Protein AF-A0A4Q3WAP2-F1 (afdb_monomer_lite)

Sequence (174 aa):
MYIIFHFDTQYKTGIILGIISALLACLFPIFNRRFLQRINVETVLTWQITGGFLTLSMLMPFYLQKFPVSQFLPGWEDLLWLLALAWFCSVLAFRLSASALKHLSAFTVNLTFNLEPVYGIFLAFLVYNENQYLSRWFYVGFAVIISVLALHVFLLIRQEKKAALEPVIAAQDL

Structure (mmCIF, N/CA/C/O backbone):
data_AF-A0A4Q3WAP2-F1
#
_entry.id   AF-A0A4Q3WAP2-F1
#
loop_
_atom_site.group_PDB
_atom_site.id
_atom_site.type_symbol
_atom_site.label_atom_id
_atom_site.label_alt_id
_atom_site.label_comp_id
_atom_site.label_asym_id
_atom_site.label_entity_id
_atom_site.label_seq_id
_atom_site.pdbx_PDB_ins_code
_atom_site.Cartn_x
_atom_site.Cartn_y
_atom_site.Cartn_z
_atom_site.occupancy
_atom_site.B_iso_or_equiv
_atom_site.auth_seq_id
_atom_site.auth_comp_id
_atom_site.auth_asym_id
_atom_site.auth_atom_id
_atom_site.pdbx_PDB_model_num
ATOM 1 N N . MET A 1 1 ? 9.998 -11.003 17.216 1.00 46.66 1 MET A N 1
ATOM 2 C CA . MET A 1 1 ? 11.037 -10.367 16.370 1.00 46.66 1 MET A CA 1
ATOM 3 C C . MET A 1 1 ? 12.395 -11.055 16.466 1.00 46.66 1 MET A C 1
ATOM 5 O O . MET A 1 1 ? 12.917 -11.407 15.420 1.00 46.66 1 MET A O 1
ATOM 9 N N . TYR A 1 2 ? 12.944 -11.311 17.661 1.00 46.59 2 TYR A N 1
ATOM 10 C CA . TYR A 1 2 ? 14.268 -11.950 17.816 1.00 46.59 2 TYR A CA 1
ATOM 11 C C . TYR A 1 2 ? 14.379 -13.347 17.159 1.00 46.59 2 TYR A C 1
ATOM 13 O O . TYR A 1 2 ? 15.417 -13.693 16.615 1.00 46.59 2 TYR A O 1
ATOM 21 N N . ILE A 1 3 ? 13.277 -14.108 17.124 1.00 51.53 3 ILE A N 1
ATOM 22 C CA . ILE A 1 3 ? 13.216 -15.455 16.524 1.00 51.53 3 ILE A CA 1
ATOM 23 C C . ILE A 1 3 ? 13.226 -15.428 14.981 1.00 51.53 3 ILE A C 1
ATOM 25 O O . ILE A 1 3 ? 13.762 -16.339 14.366 1.00 51.53 3 ILE A O 1
ATOM 29 N N . ILE A 1 4 ? 12.705 -14.371 14.341 1.00 54.59 4 ILE A N 1
ATOM 30 C CA . ILE A 1 4 ? 12.696 -14.246 12.867 1.00 54.59 4 ILE A CA 1
ATOM 31 C C . ILE A 1 4 ? 14.084 -13.825 12.357 1.00 54.59 4 ILE A C 1
ATOM 33 O O . ILE A 1 4 ? 14.533 -14.298 11.322 1.00 54.59 4 ILE A O 1
ATOM 37 N N . PHE A 1 5 ? 14.811 -12.996 13.115 1.00 51.00 5 PHE A N 1
ATOM 38 C CA . PHE A 1 5 ? 16.176 -12.576 12.765 1.00 51.00 5 PHE A CA 1
ATOM 39 C C . PHE A 1 5 ? 17.224 -13.700 12.840 1.00 51.00 5 PHE A C 1
ATOM 41 O O . PHE A 1 5 ? 18.333 -13.516 12.336 1.00 51.00 5 PHE A O 1
ATOM 48 N N . HIS A 1 6 ? 16.885 -14.837 13.459 1.00 52.88 6 HIS A N 1
ATOM 49 C CA . HIS A 1 6 ? 17.734 -16.029 13.510 1.00 52.88 6 HIS A CA 1
ATOM 50 C C . HIS A 1 6 ? 17.624 -16.894 12.238 1.00 52.88 6 HIS A C 1
ATOM 52 O O . HIS A 1 6 ? 18.464 -17.762 12.019 1.00 52.88 6 HIS A O 1
ATOM 58 N N . PHE A 1 7 ? 16.629 -16.640 11.376 1.00 54.00 7 PHE A N 1
ATOM 59 C CA . PHE A 1 7 ? 16.480 -17.305 10.083 1.00 54.00 7 PHE A CA 1
ATOM 60 C C . PHE A 1 7 ? 17.257 -16.550 9.009 1.00 54.00 7 PHE A C 1
ATOM 62 O O . PHE A 1 7 ? 16.727 -15.666 8.349 1.00 54.00 7 PHE A O 1
ATOM 69 N N . ASP A 1 8 ? 18.522 -16.935 8.880 1.00 51.84 8 ASP A N 1
ATOM 70 C CA . ASP A 1 8 ? 19.415 -16.692 7.750 1.00 51.84 8 ASP A CA 1
ATOM 71 C C . ASP A 1 8 ? 19.660 -15.228 7.326 1.00 51.84 8 ASP A C 1
ATOM 73 O O . ASP A 1 8 ? 18.778 -14.391 7.130 1.00 51.84 8 ASP A O 1
ATOM 77 N N . THR A 1 9 ? 20.929 -14.891 7.122 1.00 58.81 9 THR A N 1
ATOM 78 C CA . THR A 1 9 ? 21.363 -13.521 6.791 1.00 58.81 9 THR A CA 1
ATOM 79 C C . THR A 1 9 ? 20.771 -13.026 5.463 1.00 58.81 9 THR A C 1
ATOM 81 O O . THR A 1 9 ? 20.721 -11.819 5.229 1.00 58.81 9 THR A O 1
ATOM 84 N N . GLN A 1 10 ? 20.262 -13.942 4.633 1.00 65.00 10 GLN A N 1
ATOM 85 C CA . GLN A 1 10 ? 19.667 -13.666 3.327 1.00 65.00 10 GLN A CA 1
ATOM 86 C C . GLN A 1 10 ? 18.338 -12.893 3.370 1.00 65.00 10 GLN A C 1
ATOM 88 O O . GLN A 1 10 ? 18.074 -12.117 2.455 1.00 65.00 10 GLN A O 1
ATOM 93 N N . TYR A 1 11 ? 17.523 -13.014 4.425 1.00 68.69 11 TYR A N 1
ATOM 94 C CA . TYR A 1 11 ? 16.191 -12.377 4.463 1.00 68.69 11 TYR A CA 1
ATOM 95 C C . TYR A 1 11 ? 16.134 -11.076 5.275 1.00 68.69 11 TYR A C 1
ATOM 97 O O . TYR A 1 11 ? 15.108 -10.391 5.284 1.00 68.69 11 TYR A O 1
ATOM 105 N N . LYS A 1 12 ? 17.240 -10.681 5.919 1.00 79.00 12 LYS A N 1
ATOM 106 C CA . LYS A 1 12 ? 17.302 -9.493 6.792 1.00 79.00 12 LYS A CA 1
ATOM 107 C C . LYS A 1 12 ? 16.885 -8.211 6.072 1.00 79.00 12 LYS A C 1
ATOM 109 O O . LYS A 1 12 ? 16.106 -7.434 6.620 1.00 79.00 12 LYS A O 1
ATOM 114 N N . THR A 1 13 ? 17.353 -8.009 4.841 1.00 81.44 13 THR A N 1
ATOM 115 C CA . THR A 1 13 ? 17.011 -6.824 4.039 1.00 81.44 13 THR A CA 1
ATOM 116 C C . THR A 1 13 ? 15.515 -6.768 3.735 1.00 81.44 13 THR A C 1
ATOM 118 O O . THR A 1 13 ? 14.902 -5.717 3.897 1.00 81.44 13 THR A O 1
ATOM 121 N N . GLY A 1 14 ? 14.907 -7.903 3.374 1.00 82.44 14 GLY A N 1
ATOM 122 C CA . GLY A 1 14 ? 13.467 -7.994 3.127 1.00 82.44 14 GLY A CA 1
ATOM 123 C C . GLY A 1 14 ? 12.640 -7.695 4.378 1.00 82.44 14 GLY A C 1
ATOM 124 O O . GLY A 1 14 ? 11.683 -6.930 4.310 1.00 82.44 14 GLY A O 1
ATOM 125 N N . ILE A 1 15 ? 13.052 -8.215 5.539 1.00 83.75 15 ILE A N 1
ATOM 126 C CA . ILE A 1 15 ? 12.381 -7.956 6.823 1.00 83.75 15 ILE A CA 1
ATOM 127 C C . ILE A 1 15 ? 12.464 -6.471 7.198 1.00 83.75 15 ILE A C 1
ATOM 129 O O . ILE A 1 15 ? 11.454 -5.881 7.577 1.00 83.75 15 ILE A O 1
ATOM 133 N N . ILE A 1 16 ? 13.641 -5.848 7.073 1.00 86.44 16 ILE A N 1
ATOM 134 C CA . ILE A 1 16 ? 13.823 -4.419 7.375 1.00 86.44 16 ILE A CA 1
ATOM 135 C C . ILE A 1 16 ? 12.950 -3.564 6.450 1.00 86.44 16 ILE A C 1
ATOM 137 O O . ILE A 1 16 ? 12.221 -2.696 6.930 1.00 86.44 16 ILE A O 1
ATOM 141 N N . LEU A 1 17 ? 12.971 -3.838 5.142 1.00 87.12 17 LEU A N 1
ATOM 142 C CA . LEU A 1 17 ? 12.128 -3.138 4.172 1.00 87.12 17 LEU A CA 1
ATOM 143 C C . LEU A 1 17 ? 10.635 -3.347 4.458 1.00 87.12 17 LEU A C 1
ATOM 145 O O . LEU A 1 17 ? 9.871 -2.388 4.388 1.00 87.12 17 LEU A O 1
ATOM 149 N N . GLY A 1 18 ? 10.226 -4.556 4.848 1.00 86.44 18 GLY A N 1
ATOM 150 C CA . GLY A 1 18 ? 8.851 -4.867 5.240 1.00 86.44 18 GLY A CA 1
ATOM 151 C C . GLY A 1 18 ? 8.392 -4.086 6.473 1.00 86.44 18 GLY A C 1
ATOM 152 O O . GLY A 1 18 ? 7.294 -3.538 6.475 1.00 86.44 18 GLY A O 1
ATOM 153 N N . ILE A 1 19 ? 9.242 -3.956 7.498 1.00 88.00 19 ILE A N 1
ATOM 154 C CA . ILE A 1 19 ? 8.937 -3.160 8.699 1.00 88.00 19 ILE A CA 1
ATOM 155 C C . ILE A 1 19 ? 8.808 -1.673 8.350 1.00 88.00 19 ILE A C 1
ATOM 157 O O . ILE A 1 19 ? 7.851 -1.024 8.774 1.00 88.00 19 ILE A O 1
ATOM 161 N N . ILE A 1 20 ? 9.745 -1.131 7.563 1.00 89.81 20 ILE A N 1
ATOM 162 C CA . ILE A 1 20 ? 9.694 0.268 7.111 1.00 89.81 20 ILE A CA 1
ATOM 163 C C . ILE A 1 20 ? 8.423 0.506 6.285 1.00 89.81 20 ILE A C 1
ATOM 165 O O . ILE A 1 20 ? 7.719 1.490 6.508 1.00 89.81 20 ILE A O 1
ATOM 169 N N . SER A 1 21 ? 8.094 -0.413 5.376 1.00 86.81 21 SER A N 1
ATOM 170 C CA . SER A 1 21 ? 6.880 -0.355 4.563 1.00 86.81 21 SER A CA 1
ATOM 171 C C . SER A 1 21 ? 5.617 -0.384 5.425 1.00 86.81 21 SER A C 1
ATOM 173 O O . SER A 1 21 ? 4.763 0.479 5.254 1.00 86.81 21 SER A O 1
ATOM 175 N N . ALA A 1 22 ? 5.522 -1.285 6.408 1.00 84.62 22 ALA A N 1
ATOM 176 C CA . ALA A 1 22 ? 4.379 -1.365 7.321 1.00 84.62 22 ALA A CA 1
ATOM 177 C C . ALA A 1 22 ? 4.200 -0.083 8.155 1.00 84.62 22 ALA A C 1
ATOM 179 O O . ALA A 1 22 ? 3.076 0.387 8.346 1.00 84.62 22 ALA A O 1
ATOM 180 N N . LEU A 1 23 ? 5.302 0.521 8.614 1.00 86.38 23 LEU A N 1
ATOM 181 C CA . LEU A 1 23 ? 5.272 1.802 9.320 1.00 86.38 23 LEU A CA 1
ATOM 182 C C . LEU A 1 23 ? 4.714 2.916 8.422 1.00 86.38 23 LEU A C 1
ATOM 184 O O . LEU A 1 23 ? 3.802 3.638 8.828 1.00 86.38 23 LEU A O 1
ATOM 188 N N . LEU A 1 24 ? 5.218 3.031 7.190 1.00 86.00 24 LEU A N 1
ATOM 189 C CA . LEU A 1 24 ? 4.729 4.006 6.211 1.00 86.00 24 LEU A CA 1
ATOM 190 C C . LEU A 1 24 ? 3.262 3.750 5.836 1.00 86.00 24 LEU A C 1
ATOM 192 O O . LEU A 1 24 ? 2.477 4.697 5.778 1.00 86.00 24 LEU A O 1
ATOM 196 N N . ALA A 1 25 ? 2.875 2.487 5.652 1.00 81.56 25 ALA A N 1
ATOM 197 C CA . ALA A 1 25 ? 1.515 2.071 5.320 1.00 81.56 25 ALA A CA 1
ATOM 198 C C . ALA A 1 25 ? 0.508 2.417 6.425 1.00 81.56 25 ALA A C 1
ATOM 200 O O . ALA A 1 25 ? -0.625 2.770 6.117 1.00 81.56 25 ALA A O 1
ATOM 201 N N . CYS A 1 26 ? 0.910 2.377 7.700 1.00 81.25 26 CYS A N 1
ATOM 202 C CA . CYS A 1 26 ? 0.064 2.795 8.821 1.00 81.25 26 CYS A CA 1
ATOM 203 C C . CYS A 1 26 ? -0.003 4.327 8.969 1.00 81.25 26 CYS A C 1
ATOM 205 O O . CYS A 1 26 ? -1.064 4.889 9.248 1.00 81.25 26 CYS A O 1
ATOM 207 N N . LEU A 1 27 ? 1.108 5.032 8.734 1.00 82.12 27 LEU A N 1
ATOM 208 C CA . LEU A 1 27 ? 1.153 6.497 8.796 1.00 82.12 27 LEU A CA 1
ATOM 209 C C . LEU A 1 27 ? 0.357 7.160 7.664 1.00 82.12 27 LEU A C 1
ATOM 211 O O . LEU A 1 27 ? -0.309 8.173 7.892 1.00 82.12 27 LEU A O 1
ATOM 215 N N . PHE A 1 28 ? 0.390 6.588 6.460 1.00 82.12 28 PHE A N 1
ATOM 216 C CA . PHE A 1 28 ? -0.291 7.119 5.281 1.00 82.12 28 PHE A CA 1
ATOM 217 C C . PHE A 1 28 ? -1.785 7.426 5.510 1.00 82.12 28 PHE A C 1
ATOM 219 O O . PHE A 1 28 ? -2.161 8.589 5.352 1.00 82.12 28 PHE A O 1
ATOM 226 N N . PRO A 1 29 ? -2.653 6.485 5.938 1.00 74.44 29 PRO A N 1
ATOM 227 C CA . PRO A 1 29 ? -4.067 6.764 6.177 1.00 74.44 29 PRO A CA 1
ATOM 228 C C . PRO A 1 29 ? -4.294 7.756 7.326 1.00 74.44 29 PRO A C 1
ATOM 230 O O . PRO A 1 29 ? -5.255 8.521 7.268 1.00 74.44 29 PRO A O 1
ATOM 233 N N . ILE A 1 30 ? -3.414 7.811 8.336 1.00 78.56 30 ILE A N 1
ATOM 234 C CA . ILE A 1 30 ? -3.510 8.782 9.442 1.00 78.56 30 ILE A CA 1
ATOM 235 C C . ILE A 1 30 ? -3.328 10.211 8.918 1.00 78.56 30 ILE A C 1
ATOM 237 O O . ILE A 1 30 ? -4.142 11.092 9.214 1.00 78.56 30 ILE A O 1
ATOM 241 N N . PHE A 1 31 ? -2.287 10.448 8.118 1.00 80.06 31 PHE A N 1
ATOM 242 C CA . PHE A 1 31 ? -2.063 11.749 7.490 1.00 80.06 31 PHE A CA 1
ATOM 243 C C . PHE A 1 31 ? -3.139 12.059 6.453 1.00 80.06 31 PHE A C 1
ATOM 245 O O . PHE A 1 31 ? -3.723 13.142 6.485 1.00 80.06 31 PHE A O 1
ATOM 252 N N . ASN A 1 32 ? -3.454 11.099 5.581 1.00 78.44 32 ASN A N 1
ATOM 253 C CA . ASN A 1 32 ? -4.440 11.263 4.518 1.00 78.44 32 ASN A CA 1
ATOM 254 C C . ASN A 1 32 ? -5.818 11.629 5.097 1.00 78.44 32 ASN A C 1
ATOM 256 O O . ASN A 1 32 ? -6.443 12.578 4.637 1.00 78.44 32 ASN A O 1
ATOM 260 N N . ARG A 1 33 ? -6.242 11.005 6.206 1.00 74.19 33 ARG A N 1
ATOM 261 C CA . ARG A 1 33 ? -7.486 11.358 6.913 1.00 74.19 33 ARG A CA 1
ATOM 262 C C . ARG A 1 33 ? -7.534 12.829 7.341 1.00 74.19 33 ARG A C 1
ATOM 264 O O . ARG A 1 33 ? -8.576 13.458 7.183 1.00 74.19 33 ARG A O 1
ATOM 271 N N . ARG A 1 34 ? -6.431 13.404 7.841 1.00 75.44 34 ARG A N 1
ATOM 272 C CA . ARG A 1 34 ? -6.380 14.834 8.215 1.00 75.44 34 ARG A CA 1
ATOM 273 C C . ARG A 1 34 ? -6.563 15.757 7.007 1.00 75.44 34 ARG A C 1
ATOM 275 O O . ARG A 1 34 ? -7.231 16.780 7.131 1.00 75.44 34 ARG A O 1
ATOM 282 N N . PHE A 1 35 ? -6.001 15.401 5.852 1.00 76.50 35 PHE A N 1
ATOM 283 C CA . PHE A 1 35 ? -6.171 16.165 4.612 1.00 76.50 35 PHE A CA 1
ATOM 284 C C . PHE A 1 35 ? -7.580 16.007 4.024 1.00 76.50 35 PHE A C 1
ATOM 286 O O . PHE A 1 35 ? -8.202 17.000 3.651 1.00 76.50 35 PHE A O 1
ATOM 293 N N . LEU A 1 36 ? -8.126 14.787 4.028 1.00 73.06 36 LEU A N 1
ATOM 294 C CA . LEU A 1 36 ? -9.475 14.470 3.540 1.00 73.06 36 LEU A CA 1
ATOM 295 C C . LEU A 1 36 ? -10.601 15.128 4.356 1.00 73.06 36 LEU A C 1
ATOM 297 O O . LEU A 1 36 ? -11.715 15.260 3.852 1.00 73.06 36 LEU A O 1
ATOM 301 N N . GLN A 1 37 ? -10.328 15.545 5.598 1.00 71.19 37 GLN A N 1
ATOM 302 C CA . GLN A 1 37 ? -11.261 16.327 6.422 1.00 71.19 37 GLN A CA 1
ATOM 303 C C . GLN A 1 37 ? -11.352 17.802 6.009 1.00 71.19 37 GLN A C 1
ATOM 305 O O . GLN A 1 37 ? -12.353 18.447 6.305 1.00 71.19 37 GLN A O 1
ATOM 310 N N . ARG A 1 38 ? -10.324 18.349 5.347 1.00 76.25 38 ARG A N 1
ATOM 311 C CA . ARG A 1 38 ? -10.280 19.763 4.933 1.00 76.25 38 ARG A CA 1
ATOM 312 C C . ARG A 1 38 ? -10.464 19.963 3.430 1.00 76.25 38 ARG A C 1
ATOM 314 O O . ARG A 1 38 ? -10.813 21.061 3.013 1.00 76.25 38 ARG A O 1
ATOM 321 N N . ILE A 1 39 ? -10.203 18.933 2.625 1.00 78.31 39 ILE A N 1
ATOM 322 C CA . ILE A 1 39 ? -10.149 19.001 1.159 1.00 78.31 39 ILE A CA 1
ATOM 323 C C . ILE A 1 39 ? -10.992 17.867 0.554 1.00 78.31 39 ILE A C 1
ATOM 325 O O . ILE A 1 39 ? -11.147 16.791 1.136 1.00 78.31 39 ILE A O 1
ATOM 329 N N . ASN A 1 40 ? -11.542 18.093 -0.641 1.00 81.50 40 ASN A N 1
ATOM 330 C CA . ASN A 1 40 ? -12.253 17.068 -1.403 1.00 81.50 40 ASN A CA 1
ATOM 331 C C . ASN A 1 40 ? -11.354 15.860 -1.733 1.00 81.50 40 ASN A C 1
ATOM 333 O O . ASN A 1 40 ? -10.178 16.010 -2.060 1.00 81.50 40 ASN A O 1
ATOM 337 N N . VAL A 1 41 ? -11.943 14.656 -1.685 1.00 76.12 41 VAL A N 1
ATOM 338 C CA . VAL A 1 41 ? -11.244 13.373 -1.923 1.00 76.12 41 VAL A CA 1
ATOM 339 C C . VAL A 1 41 ? -10.583 13.351 -3.290 1.00 76.12 41 VAL A C 1
ATOM 341 O O . VAL A 1 41 ? -9.438 12.931 -3.410 1.00 76.12 41 VAL A O 1
ATOM 344 N N . GLU A 1 42 ? -11.291 13.833 -4.311 1.00 80.62 42 GLU A N 1
ATOM 345 C CA . GLU A 1 42 ? -10.799 13.796 -5.687 1.00 80.62 42 GLU A CA 1
ATOM 346 C C . GLU A 1 42 ? -9.552 14.657 -5.869 1.00 80.62 42 GLU A C 1
ATOM 348 O O . GLU A 1 42 ? -8.598 14.228 -6.513 1.00 80.62 42 GLU A O 1
ATOM 353 N N . THR A 1 43 ? -9.503 15.828 -5.231 1.00 84.19 43 THR A N 1
ATOM 354 C CA . THR A 1 43 ? -8.330 16.707 -5.269 1.00 84.19 43 THR A CA 1
ATOM 355 C C . THR A 1 43 ? -7.129 16.045 -4.598 1.00 84.19 43 THR A C 1
ATOM 357 O O . THR A 1 43 ? -6.049 16.006 -5.180 1.00 84.19 43 THR A O 1
ATOM 360 N N . VAL A 1 44 ? -7.315 15.473 -3.403 1.00 84.75 44 VAL A N 1
ATOM 361 C CA . VAL A 1 44 ? -6.241 14.779 -2.674 1.00 84.75 44 VAL A CA 1
ATOM 362 C C . VAL A 1 44 ? -5.718 13.584 -3.473 1.00 84.75 44 VAL A C 1
ATOM 364 O O . VAL A 1 44 ? -4.507 13.431 -3.627 1.00 84.75 44 VAL A O 1
ATOM 367 N N . LEU A 1 45 ? -6.617 12.772 -4.031 1.00 84.38 45 LEU A N 1
ATOM 368 C CA . LEU A 1 45 ? -6.251 11.601 -4.821 1.00 84.38 45 LEU A CA 1
ATOM 369 C C . LEU A 1 45 ? -5.511 11.991 -6.109 1.00 84.38 45 LEU A C 1
ATOM 371 O O . LEU A 1 45 ? -4.512 11.365 -6.455 1.00 84.38 45 LEU A O 1
ATOM 375 N N . THR A 1 46 ? -5.951 13.056 -6.783 1.00 86.44 46 THR A N 1
ATOM 376 C CA . THR A 1 46 ? -5.301 13.564 -8.001 1.00 86.44 46 THR A CA 1
ATOM 377 C C . THR A 1 46 ? -3.864 13.989 -7.716 1.00 86.44 46 THR A C 1
ATOM 379 O O . THR A 1 46 ? -2.950 13.594 -8.441 1.00 86.44 46 THR A O 1
ATOM 382 N N . TRP A 1 47 ? -3.638 14.728 -6.625 1.00 89.31 47 TRP A N 1
ATOM 383 C CA . TRP A 1 47 ? -2.292 15.103 -6.187 1.00 89.31 47 TRP A CA 1
ATOM 384 C C . TRP A 1 47 ? -1.434 13.891 -5.810 1.00 89.31 47 TRP A C 1
ATOM 386 O O . TRP A 1 47 ? -0.252 13.865 -6.144 1.00 89.31 47 TRP A O 1
ATOM 396 N N . GLN A 1 48 ? -2.009 12.869 -5.171 1.00 87.88 48 GLN A N 1
ATOM 397 C CA . GLN A 1 48 ? -1.283 11.648 -4.800 1.00 87.88 48 GLN A CA 1
ATOM 398 C C . GLN A 1 48 ? -0.832 10.841 -6.017 1.00 87.88 48 GLN A C 1
ATOM 400 O O . GLN A 1 48 ? 0.339 10.480 -6.106 1.00 87.88 48 GLN A O 1
ATOM 405 N N . ILE A 1 49 ? -1.734 10.589 -6.969 1.00 88.56 49 ILE A N 1
ATOM 406 C CA . ILE A 1 49 ? -1.411 9.833 -8.184 1.00 88.56 49 ILE A CA 1
ATOM 407 C C . ILE A 1 49 ? -0.439 10.623 -9.068 1.00 88.56 49 ILE A C 1
ATOM 409 O O . ILE A 1 49 ? 0.524 10.048 -9.571 1.00 88.56 49 ILE A O 1
ATOM 413 N N . THR A 1 50 ? -0.617 11.943 -9.190 1.00 91.50 50 THR A N 1
ATOM 414 C CA . THR A 1 50 ? 0.310 12.808 -9.942 1.00 91.50 50 THR A CA 1
ATOM 415 C C . THR A 1 50 ? 1.695 12.838 -9.296 1.00 91.50 50 THR A C 1
ATOM 417 O O . THR A 1 50 ? 2.700 12.682 -9.985 1.00 91.50 50 THR A O 1
ATOM 420 N N . GLY A 1 51 ? 1.765 12.979 -7.969 1.00 92.19 51 GLY A N 1
ATOM 421 C CA . GLY A 1 51 ? 3.020 12.907 -7.223 1.00 92.19 51 GLY A CA 1
ATOM 422 C C . GLY A 1 51 ? 3.710 11.555 -7.397 1.00 92.19 51 GLY A C 1
ATOM 423 O O . GLY A 1 51 ? 4.894 11.515 -7.715 1.00 92.19 51 GLY A O 1
ATOM 424 N N . GLY A 1 52 ? 2.960 10.454 -7.286 1.00 90.94 52 GLY A N 1
ATOM 425 C CA . GLY A 1 52 ? 3.464 9.102 -7.527 1.00 90.94 52 GLY A CA 1
ATOM 426 C C . GLY A 1 52 ? 4.019 8.924 -8.940 1.00 90.94 52 GLY A C 1
ATOM 427 O O . GLY A 1 52 ? 5.125 8.410 -9.097 1.00 90.94 52 GLY A O 1
ATOM 428 N N . PHE A 1 53 ? 3.308 9.415 -9.958 1.00 91.81 53 PHE A N 1
ATOM 429 C CA . PHE A 1 53 ? 3.765 9.395 -11.348 1.00 91.81 53 PHE A CA 1
ATOM 430 C C . PHE A 1 53 ? 5.071 10.176 -11.539 1.00 91.81 53 PHE A C 1
ATOM 432 O O . PHE A 1 53 ? 6.010 9.657 -12.142 1.00 91.81 53 PHE A O 1
ATOM 439 N N . LEU A 1 54 ? 5.168 11.392 -10.991 1.00 94.69 54 LEU A N 1
ATOM 440 C CA . LEU A 1 54 ? 6.373 12.221 -11.094 1.00 94.69 54 LEU A CA 1
ATOM 441 C C . LEU A 1 54 ? 7.564 11.595 -10.361 1.00 94.69 54 LEU A C 1
ATOM 443 O O . LEU A 1 54 ? 8.653 11.503 -10.926 1.00 94.69 54 LEU A O 1
ATOM 447 N N . THR A 1 55 ? 7.366 11.122 -9.128 1.00 93.50 55 THR A N 1
ATOM 448 C CA . THR A 1 55 ? 8.423 10.474 -8.340 1.00 93.50 55 THR A CA 1
ATOM 449 C C . THR A 1 55 ? 8.908 9.186 -9.003 1.00 93.50 55 THR A C 1
ATOM 451 O O . THR A 1 55 ? 10.116 8.984 -9.111 1.00 93.50 55 THR A O 1
ATOM 454 N N . LEU A 1 56 ? 8.000 8.337 -9.499 1.00 90.31 56 LEU A N 1
ATOM 455 C CA . LEU A 1 56 ? 8.372 7.120 -10.226 1.00 90.31 56 LEU A CA 1
ATOM 456 C C . LEU A 1 56 ? 9.105 7.444 -11.527 1.00 90.31 56 LEU A C 1
ATOM 458 O O . LEU A 1 56 ? 10.135 6.836 -11.797 1.00 90.31 56 LEU A O 1
ATOM 462 N N . SER A 1 57 ? 8.631 8.432 -12.290 1.00 91.06 57 SER A N 1
ATOM 463 C CA . SER A 1 57 ? 9.288 8.871 -13.529 1.00 91.06 57 SER A CA 1
ATOM 464 C C . SER A 1 57 ? 10.706 9.386 -13.274 1.00 91.06 57 SER A C 1
ATOM 466 O O . SER A 1 57 ? 11.618 9.087 -14.039 1.00 91.06 57 SER A O 1
ATOM 468 N N . MET A 1 58 ? 10.920 10.105 -12.168 1.00 93.06 58 MET A N 1
ATOM 469 C CA . MET A 1 58 ? 12.243 10.592 -11.768 1.00 93.06 58 MET A CA 1
ATOM 470 C C . MET A 1 58 ? 13.166 9.468 -11.268 1.00 93.06 58 MET A C 1
ATOM 472 O O . MET A 1 58 ? 14.375 9.529 -11.480 1.00 93.06 58 MET A O 1
ATOM 476 N N . LEU A 1 59 ? 12.618 8.436 -10.618 1.00 91.94 59 LEU A N 1
ATOM 477 C CA . LEU A 1 59 ? 13.385 7.298 -10.099 1.00 91.94 59 LEU A CA 1
ATOM 478 C C . LEU A 1 59 ? 13.718 6.255 -11.183 1.00 91.94 59 LEU A C 1
ATOM 480 O O . LEU A 1 59 ? 14.740 5.572 -11.098 1.00 91.94 59 LEU A O 1
ATOM 484 N N . MET A 1 60 ? 12.880 6.154 -12.215 1.00 87.75 60 MET A N 1
ATOM 485 C CA . MET A 1 60 ? 13.018 5.237 -13.349 1.00 87.75 60 MET A CA 1
ATOM 486 C C . MET A 1 60 ? 14.427 5.202 -13.978 1.00 87.75 60 MET A C 1
ATOM 488 O O . MET A 1 60 ? 14.958 4.098 -14.125 1.00 87.75 60 MET A O 1
ATOM 492 N N . PRO A 1 61 ? 15.093 6.331 -14.308 1.00 87.12 61 PRO A N 1
ATOM 493 C CA . PRO A 1 61 ? 16.438 6.292 -14.889 1.00 87.12 61 PRO A CA 1
ATOM 494 C C . PRO A 1 61 ? 17.478 5.652 -13.960 1.00 87.12 61 PRO A C 1
ATOM 496 O O . PRO A 1 61 ? 18.359 4.938 -14.432 1.00 87.12 61 PRO A O 1
ATOM 499 N N . PHE A 1 62 ? 17.369 5.847 -12.643 1.00 89.50 62 PHE A N 1
ATOM 500 C CA . PHE A 1 62 ? 18.272 5.215 -11.677 1.00 89.50 62 PHE A CA 1
ATOM 501 C C . PHE A 1 62 ? 18.027 3.703 -11.567 1.00 89.50 62 PHE A C 1
ATOM 503 O O . PHE A 1 62 ? 18.966 2.923 -11.409 1.00 89.50 62 PHE A O 1
ATOM 510 N N . TYR A 1 63 ? 16.768 3.276 -11.684 1.00 87.00 63 TYR A N 1
ATOM 511 C CA . TYR A 1 63 ? 16.403 1.861 -11.675 1.00 87.00 63 TYR A CA 1
ATOM 512 C C . TYR A 1 63 ? 16.946 1.119 -12.907 1.00 87.00 63 TYR A C 1
ATOM 514 O O . TYR A 1 63 ? 17.584 0.074 -12.766 1.00 87.00 63 TYR A O 1
ATOM 522 N N . LEU A 1 64 ? 16.773 1.693 -14.101 1.00 86.69 64 LEU A N 1
ATOM 523 C CA . LEU A 1 64 ? 17.205 1.089 -15.368 1.00 86.69 64 LEU A CA 1
ATOM 524 C C . LEU A 1 64 ? 18.727 0.960 -15.502 1.00 86.69 64 LEU A C 1
ATOM 526 O O . LEU A 1 64 ? 19.200 0.057 -16.186 1.00 86.69 64 LEU A O 1
ATOM 530 N N . GLN A 1 65 ? 19.503 1.809 -14.817 1.00 86.75 65 GLN A N 1
ATOM 531 C CA . GLN A 1 65 ? 20.963 1.664 -14.749 1.00 86.75 65 GLN A CA 1
ATOM 532 C C . GLN A 1 65 ? 21.400 0.391 -14.011 1.00 86.75 65 GLN A C 1
ATOM 534 O O . GLN A 1 65 ? 22.432 -0.184 -14.346 1.00 86.75 65 GLN A O 1
ATOM 539 N N . LYS A 1 66 ? 20.637 -0.051 -13.003 1.00 85.31 66 LYS A N 1
ATOM 540 C CA . LYS A 1 66 ? 20.933 -1.280 -12.250 1.00 85.31 66 LYS A CA 1
ATOM 541 C C . LYS A 1 66 ? 20.309 -2.527 -12.870 1.00 85.31 66 LYS A C 1
ATOM 543 O O . LYS A 1 66 ? 20.901 -3.597 -12.770 1.00 85.31 66 LYS A O 1
ATOM 548 N N . PHE A 1 67 ? 19.133 -2.393 -13.478 1.00 83.12 67 PHE A N 1
ATOM 549 C CA . PHE A 1 67 ? 18.374 -3.498 -14.064 1.00 83.12 67 PHE A CA 1
ATOM 550 C C . PHE A 1 67 ? 17.966 -3.145 -15.500 1.00 83.12 67 PHE A C 1
ATOM 552 O O . PHE A 1 67 ? 16.862 -2.640 -15.718 1.00 83.12 67 PHE A O 1
ATOM 559 N N . PRO A 1 68 ? 18.853 -3.365 -16.486 1.00 81.88 68 PRO A N 1
ATOM 560 C CA . PRO A 1 68 ? 18.543 -3.077 -17.877 1.00 81.88 68 PRO A CA 1
ATOM 561 C C . PRO A 1 68 ? 17.457 -4.030 -18.381 1.00 81.88 68 PRO A C 1
ATOM 563 O O . PRO A 1 68 ? 17.562 -5.248 -18.236 1.00 81.88 68 PRO A O 1
ATOM 566 N N . VAL A 1 69 ? 16.413 -3.468 -18.985 1.00 81.56 69 VAL A N 1
ATOM 567 C CA . VAL A 1 69 ? 15.307 -4.225 -19.586 1.00 81.56 69 VAL A CA 1
ATOM 568 C C . VAL A 1 69 ? 15.445 -4.238 -21.105 1.00 81.56 69 VAL A C 1
ATOM 570 O O . VAL A 1 69 ? 15.905 -3.267 -21.705 1.00 81.56 69 VAL A O 1
ATOM 573 N N . SER A 1 70 ? 15.046 -5.342 -21.737 1.00 75.50 70 SER A N 1
ATOM 574 C CA . SER A 1 70 ? 15.126 -5.536 -23.191 1.00 75.50 70 SER A CA 1
ATOM 575 C C . SER A 1 70 ? 14.118 -4.691 -23.974 1.00 75.50 70 SER A C 1
ATOM 577 O O . SER A 1 70 ? 14.374 -4.338 -25.123 1.00 75.50 70 SER A O 1
ATOM 579 N N . GLN A 1 71 ? 12.979 -4.355 -23.362 1.00 74.44 71 GLN A N 1
ATOM 580 C CA . GLN A 1 71 ? 11.919 -3.544 -23.955 1.00 74.44 71 GLN A CA 1
ATOM 581 C C . GLN A 1 71 ? 11.422 -2.528 -22.926 1.00 74.44 71 GLN A C 1
ATOM 583 O O . GLN A 1 71 ? 11.006 -2.892 -21.830 1.00 74.44 71 GLN A O 1
ATOM 588 N N . PHE A 1 72 ? 11.495 -1.243 -23.276 1.00 76.12 72 PHE A N 1
ATOM 589 C CA . PHE A 1 72 ? 11.050 -0.151 -22.404 1.00 76.12 72 PHE A CA 1
ATOM 590 C C . PHE A 1 72 ? 9.528 0.049 -22.445 1.00 76.12 72 PHE A C 1
ATOM 592 O O . PHE A 1 72 ? 8.929 0.443 -21.448 1.00 76.12 72 PHE A O 1
ATOM 599 N N . LEU A 1 73 ? 8.903 -0.228 -23.594 1.00 80.94 73 LEU A N 1
ATOM 600 C CA . LEU A 1 73 ? 7.456 -0.139 -23.767 1.00 80.94 73 LEU A CA 1
ATOM 601 C C . LEU A 1 73 ? 6.839 -1.544 -23.737 1.00 80.94 73 LEU A C 1
ATOM 603 O O . LEU A 1 73 ? 7.339 -2.421 -24.446 1.00 80.94 73 LEU A O 1
ATOM 607 N N . PRO A 1 74 ? 5.774 -1.756 -22.944 1.00 82.06 74 PRO A N 1
ATOM 608 C CA . PRO A 1 74 ? 5.043 -3.016 -22.936 1.00 82.06 74 PRO A CA 1
ATOM 609 C C . PRO A 1 74 ? 4.346 -3.256 -24.284 1.00 82.06 74 PRO A C 1
ATOM 611 O O . PRO A 1 74 ? 4.085 -2.315 -25.041 1.00 82.06 74 PRO A O 1
ATOM 614 N N . GLY A 1 75 ? 4.030 -4.518 -24.585 1.00 88.62 75 GLY A N 1
ATOM 615 C CA . GLY A 1 75 ? 3.248 -4.878 -25.769 1.00 88.62 75 GLY A CA 1
ATOM 616 C C . GLY A 1 75 ? 1.818 -4.324 -25.721 1.00 88.62 75 GLY A C 1
ATOM 617 O O . GLY A 1 75 ? 1.354 -3.828 -24.696 1.00 88.62 75 GLY A O 1
ATOM 618 N N . TRP A 1 76 ? 1.086 -4.422 -26.835 1.00 89.50 76 TRP A N 1
ATOM 619 C CA . TRP A 1 76 ? -0.292 -3.914 -26.913 1.00 89.50 76 TRP A CA 1
ATOM 620 C C . TRP A 1 76 ? -1.246 -4.623 -25.939 1.00 89.50 76 TRP A C 1
ATOM 622 O O . TRP A 1 76 ? -2.069 -3.975 -25.298 1.00 89.50 76 TRP A O 1
ATOM 632 N N . GLU A 1 77 ? -1.109 -5.942 -25.785 1.00 90.75 77 GLU A N 1
ATOM 633 C CA . GLU A 1 77 ? -1.912 -6.729 -24.839 1.00 90.75 77 GLU A CA 1
ATOM 634 C C . GLU A 1 77 ? -1.622 -6.337 -23.385 1.00 90.75 77 GLU A C 1
ATOM 636 O O . GLU A 1 77 ? -2.549 -6.076 -22.615 1.00 90.75 77 GLU A O 1
ATOM 641 N N . ASP A 1 78 ? -0.342 -6.206 -23.032 1.00 88.81 78 ASP A N 1
ATOM 642 C CA . ASP A 1 78 ? 0.093 -5.759 -21.708 1.00 88.81 78 ASP A CA 1
ATOM 643 C C . ASP A 1 78 ? -0.416 -4.350 -21.399 1.00 88.81 78 ASP A C 1
ATOM 645 O O . ASP A 1 78 ? -0.842 -4.077 -20.280 1.00 88.81 78 ASP A O 1
ATOM 649 N N . LEU A 1 79 ? -0.423 -3.453 -22.391 1.00 91.12 79 LEU A N 1
ATOM 650 C CA . LEU A 1 79 ? -0.936 -2.095 -22.239 1.00 91.12 79 LEU A CA 1
ATOM 651 C C . LEU A 1 79 ? -2.444 -2.083 -21.956 1.00 91.12 79 LEU A C 1
ATOM 653 O O . LEU A 1 79 ? -2.898 -1.320 -21.102 1.00 91.12 79 LEU A O 1
ATOM 657 N N . LEU A 1 80 ? -3.221 -2.934 -22.633 1.00 93.38 80 LEU A N 1
ATOM 658 C CA . LEU A 1 80 ? -4.659 -3.071 -22.383 1.00 93.38 80 LEU A CA 1
ATOM 659 C C . LEU A 1 80 ? -4.933 -3.585 -20.965 1.00 93.38 80 LEU A C 1
ATOM 661 O O . LEU A 1 80 ? -5.757 -3.005 -20.254 1.00 93.38 80 LEU A O 1
ATOM 665 N N . TRP A 1 81 ? -4.213 -4.620 -20.525 1.00 91.25 81 TRP A N 1
ATOM 666 C CA . TRP A 1 81 ? -4.317 -5.126 -19.154 1.00 91.25 81 TRP A CA 1
ATOM 667 C C . TRP A 1 81 ? -3.871 -4.092 -18.122 1.00 91.25 81 TRP A C 1
ATOM 669 O O . TRP A 1 81 ? -4.548 -3.912 -17.109 1.00 91.25 81 TRP A O 1
ATOM 679 N N . LEU A 1 82 ? -2.786 -3.362 -18.388 1.00 90.50 82 LEU A N 1
ATOM 680 C CA . LEU A 1 82 ? -2.292 -2.296 -17.522 1.00 90.50 82 LEU A CA 1
ATOM 681 C C . LEU A 1 82 ? -3.335 -1.185 -17.366 1.00 90.50 82 LEU A C 1
ATOM 683 O O . LEU A 1 82 ? -3.578 -0.738 -16.250 1.00 90.50 82 LEU A O 1
ATOM 687 N N . LEU A 1 83 ? -3.985 -0.765 -18.455 1.00 90.75 83 LEU A N 1
ATOM 688 C CA . LEU A 1 83 ? -5.047 0.244 -18.422 1.00 90.75 83 LEU A CA 1
ATOM 689 C C . LEU A 1 83 ? -6.274 -0.247 -17.651 1.00 90.75 83 LEU A C 1
ATOM 691 O O . LEU A 1 83 ? -6.793 0.482 -16.802 1.00 90.75 83 LEU A O 1
ATOM 695 N N . ALA A 1 84 ? -6.715 -1.481 -17.906 1.00 93.31 84 ALA A N 1
ATOM 696 C CA . ALA A 1 84 ? -7.847 -2.077 -17.204 1.00 93.31 84 ALA A CA 1
ATOM 697 C C . ALA A 1 84 ? -7.585 -2.162 -15.691 1.00 93.31 84 ALA A C 1
ATOM 699 O O . ALA A 1 84 ? -8.409 -1.715 -14.889 1.00 93.31 84 ALA A O 1
ATOM 700 N N . LEU A 1 85 ? -6.411 -2.665 -15.296 1.00 89.69 85 LEU A N 1
ATOM 701 C CA . LEU A 1 85 ? -6.001 -2.772 -13.897 1.00 89.69 85 LEU A CA 1
ATOM 702 C C . LEU A 1 85 ? -5.783 -1.396 -13.259 1.00 89.69 85 LEU A C 1
ATOM 704 O O . LEU A 1 85 ? -6.254 -1.169 -12.149 1.00 89.69 85 LEU A O 1
ATOM 708 N N . ALA A 1 86 ? -5.138 -0.452 -13.943 1.00 89.75 86 ALA A N 1
ATOM 709 C CA . ALA A 1 86 ? -4.915 0.890 -13.409 1.00 89.75 86 ALA A CA 1
ATOM 710 C C . ALA A 1 86 ? -6.238 1.625 -13.154 1.00 89.75 86 ALA A C 1
ATOM 712 O O . ALA A 1 86 ? -6.406 2.275 -12.121 1.00 89.75 86 ALA A O 1
ATOM 713 N N . TRP A 1 87 ? -7.211 1.505 -14.055 1.00 88.88 87 TRP A N 1
ATOM 714 C CA . TRP A 1 87 ? -8.507 2.146 -13.867 1.00 88.88 87 TRP A CA 1
ATOM 715 C C . TRP A 1 87 ? -9.335 1.466 -12.770 1.00 88.88 87 TRP A C 1
ATOM 717 O O . TRP A 1 87 ? -9.816 2.126 -11.845 1.00 88.88 87 TRP A O 1
ATOM 727 N N . PHE A 1 88 ? -9.486 0.143 -12.848 1.00 89.56 88 PHE A N 1
ATOM 728 C CA . PHE A 1 88 ? -10.351 -0.610 -11.943 1.00 89.56 88 PHE A CA 1
ATOM 729 C C . PHE A 1 88 ? -9.719 -0.819 -10.561 1.00 89.56 88 PHE A C 1
ATOM 731 O O . PHE A 1 88 ? -10.329 -0.512 -9.539 1.00 89.56 88 PHE A O 1
ATOM 738 N N . CYS A 1 89 ? -8.484 -1.313 -10.512 1.00 85.50 89 CYS A N 1
ATOM 739 C CA . CYS A 1 89 ? -7.804 -1.647 -9.263 1.00 85.50 89 CYS A CA 1
ATOM 740 C C . CYS A 1 89 ? -7.184 -0.418 -8.585 1.00 85.50 89 CYS A C 1
ATOM 742 O O . CYS A 1 89 ? -7.154 -0.367 -7.362 1.00 85.50 89 CYS A O 1
ATOM 744 N N . SER A 1 90 ? -6.738 0.598 -9.334 1.00 86.56 90 SER A N 1
ATOM 745 C CA . SER A 1 90 ? -6.150 1.797 -8.715 1.00 86.56 90 SER A CA 1
ATOM 746 C C . SER A 1 90 ? -7.172 2.920 -8.564 1.00 86.56 90 SER A C 1
ATOM 748 O O . SER A 1 90 ? -7.552 3.253 -7.444 1.00 86.56 90 SER A O 1
ATOM 750 N N . VAL A 1 91 ? -7.654 3.509 -9.663 1.00 85.06 91 VAL A N 1
ATOM 751 C CA . VAL A 1 91 ? -8.490 4.725 -9.596 1.00 85.06 91 VAL A CA 1
ATOM 752 C C . VAL A 1 91 ? -9.801 4.462 -8.854 1.00 85.06 91 VAL A C 1
ATOM 754 O O . VAL A 1 91 ? -10.130 5.184 -7.910 1.00 85.06 91 VAL A O 1
ATOM 757 N N . LEU A 1 92 ? -10.547 3.427 -9.244 1.00 86.31 92 LEU A N 1
ATOM 758 C CA . LEU A 1 92 ? -11.829 3.111 -8.617 1.00 86.31 92 LEU A CA 1
ATOM 759 C C . LEU A 1 92 ? -11.652 2.649 -7.162 1.00 86.31 92 LEU A C 1
ATOM 761 O O . LEU A 1 92 ? -12.336 3.175 -6.280 1.00 86.31 92 LEU A O 1
ATOM 765 N N . ALA A 1 93 ? -10.718 1.734 -6.886 1.00 85.25 93 ALA A N 1
ATOM 766 C CA . ALA A 1 93 ? -10.501 1.241 -5.525 1.00 85.25 93 ALA A CA 1
ATOM 767 C C . ALA A 1 93 ? -9.989 2.333 -4.575 1.00 85.25 93 ALA A C 1
ATOM 769 O O . ALA A 1 93 ? -10.406 2.373 -3.417 1.00 85.25 93 ALA A O 1
ATOM 770 N N . PHE A 1 94 ? -9.136 3.254 -5.042 1.00 81.50 94 PHE A N 1
ATOM 771 C CA . PHE A 1 94 ? -8.643 4.355 -4.212 1.00 81.50 94 PHE A CA 1
ATOM 772 C C . PHE A 1 94 ? -9.739 5.390 -3.964 1.00 81.50 94 PHE A C 1
ATOM 774 O O . PHE A 1 94 ? -9.854 5.879 -2.841 1.00 81.50 94 PHE A O 1
ATOM 781 N N . ARG A 1 95 ? -10.591 5.692 -4.957 1.00 80.94 95 ARG A N 1
ATOM 782 C CA . ARG A 1 95 ? -11.777 6.541 -4.745 1.00 80.94 95 ARG A CA 1
ATOM 783 C C . ARG A 1 95 ? -12.715 5.923 -3.714 1.00 80.94 95 ARG A C 1
ATOM 785 O O . ARG A 1 95 ? -13.129 6.621 -2.789 1.00 80.94 95 ARG A O 1
ATOM 792 N N . LEU A 1 96 ? -13.006 4.626 -3.831 1.00 80.56 96 LEU A N 1
ATOM 793 C CA . LEU A 1 96 ? -13.870 3.920 -2.887 1.00 80.56 96 LEU A CA 1
ATOM 794 C C . LEU A 1 96 ? -13.251 3.877 -1.487 1.00 80.56 96 LEU A C 1
ATOM 796 O O . LEU A 1 96 ? -13.919 4.231 -0.521 1.00 80.56 96 LEU A O 1
ATOM 800 N N . SER A 1 97 ? -11.964 3.542 -1.380 1.00 76.75 97 SER A N 1
ATOM 801 C CA . SER A 1 97 ? -11.219 3.523 -0.116 1.00 76.75 97 SER A CA 1
ATOM 802 C C . SER A 1 97 ? -11.177 4.898 0.550 1.00 76.75 97 SER A C 1
ATOM 804 O O . SER A 1 97 ? -11.426 5.018 1.747 1.00 76.75 97 SER A O 1
ATOM 806 N N . ALA A 1 98 ? -10.916 5.964 -0.209 1.00 72.75 98 ALA A N 1
ATOM 807 C CA . ALA A 1 98 ? -10.879 7.324 0.322 1.00 72.75 98 ALA A CA 1
ATOM 808 C C . ALA A 1 98 ? -12.275 7.842 0.711 1.00 72.75 98 ALA A C 1
ATOM 810 O O . ALA A 1 98 ? -12.411 8.560 1.703 1.00 72.75 98 ALA A O 1
ATOM 811 N N . SER A 1 99 ? -13.321 7.447 -0.023 1.00 72.75 99 SER A N 1
ATOM 812 C CA . SER A 1 99 ? -14.715 7.703 0.355 1.00 72.75 99 SER A CA 1
ATOM 813 C C . SER A 1 99 ? -15.095 6.940 1.625 1.00 72.75 99 SER A C 1
ATOM 815 O O . SER A 1 99 ? -15.689 7.509 2.537 1.00 72.75 99 SER A O 1
ATOM 817 N N . ALA A 1 100 ? -14.691 5.675 1.740 1.00 70.25 100 ALA A N 1
ATOM 818 C CA . ALA A 1 100 ? -14.883 4.876 2.942 1.00 70.25 100 ALA A CA 1
ATOM 819 C C . ALA A 1 100 ? -14.165 5.511 4.142 1.00 70.25 100 ALA A C 1
ATOM 821 O O . ALA A 1 100 ? -14.765 5.626 5.201 1.00 70.25 100 ALA A O 1
ATOM 822 N N . LEU A 1 101 ? -12.948 6.042 3.973 1.00 66.38 101 LEU A N 1
ATOM 823 C CA . LEU A 1 101 ? -12.220 6.776 5.020 1.00 66.38 101 LEU A CA 1
ATOM 824 C C . LEU A 1 101 ? -12.943 8.034 5.534 1.00 66.38 101 LEU A C 1
ATOM 826 O O . LEU A 1 101 ? -12.654 8.485 6.644 1.00 66.38 101 LEU A O 1
ATOM 830 N N . LYS A 1 102 ? -13.844 8.630 4.742 1.00 63.88 102 LYS A N 1
ATOM 831 C CA . LYS A 1 102 ? -14.670 9.762 5.190 1.00 63.88 102 LYS A CA 1
ATOM 832 C C . LYS A 1 102 ? -15.812 9.335 6.107 1.00 63.88 102 LYS A C 1
ATOM 834 O O . LYS A 1 102 ? -16.186 10.109 6.983 1.00 63.88 102 LYS A O 1
ATOM 839 N N . HIS A 1 103 ? -16.352 8.136 5.909 1.00 62.78 103 HIS A N 1
ATOM 840 C CA . HIS A 1 103 ? -17.518 7.637 6.643 1.00 62.78 103 HIS A CA 1
ATOM 841 C C . HIS A 1 103 ? -17.162 6.628 7.741 1.00 62.78 103 HIS A C 1
ATOM 843 O O . HIS A 1 103 ? -17.900 6.488 8.710 1.00 62.78 103 HIS A O 1
ATOM 849 N N . LEU A 1 104 ? -16.025 5.948 7.614 1.00 62.09 104 LEU A N 1
ATOM 850 C CA . LEU A 1 104 ? -15.536 4.940 8.542 1.00 62.09 104 LEU A CA 1
ATOM 851 C C . LEU A 1 104 ? -14.415 5.515 9.405 1.00 62.09 104 LEU A C 1
ATOM 853 O O . LEU A 1 104 ? -13.554 6.271 8.947 1.00 62.09 104 LEU A O 1
ATOM 857 N N . SER A 1 105 ? -14.396 5.128 10.679 1.00 64.06 105 SER A N 1
ATOM 858 C CA . SER A 1 105 ? -13.275 5.456 11.554 1.00 64.06 105 SER A CA 1
ATOM 859 C C . SER A 1 105 ? -11.990 4.776 11.050 1.00 64.06 105 SER A C 1
ATOM 861 O O . SER A 1 105 ? -12.028 3.697 10.454 1.00 64.06 105 SER A O 1
ATOM 863 N N . ALA A 1 106 ? -10.827 5.371 11.340 1.00 60.69 106 ALA A N 1
ATOM 864 C CA . ALA A 1 106 ? -9.531 4.752 11.035 1.00 60.69 106 ALA A CA 1
ATOM 865 C C . ALA A 1 106 ? -9.384 3.347 11.660 1.00 60.69 106 ALA A C 1
ATOM 867 O O . ALA A 1 106 ? -8.623 2.525 11.161 1.00 60.69 106 ALA A O 1
ATOM 868 N N . PHE A 1 107 ? -10.145 3.065 12.722 1.00 61.41 107 PHE A N 1
ATOM 869 C CA . PHE A 1 107 ? -10.203 1.766 13.376 1.00 61.41 107 PHE A CA 1
ATOM 870 C C . PHE A 1 107 ? -10.931 0.715 12.524 1.00 61.41 107 PHE A C 1
ATOM 872 O O . PHE A 1 107 ? -10.396 -0.367 12.304 1.00 61.41 107 PHE A O 1
ATOM 879 N N . THR A 1 108 ? -12.104 1.043 11.975 1.00 65.00 108 THR A N 1
ATOM 880 C CA . THR A 1 108 ? -12.890 0.133 11.119 1.00 65.00 108 THR A CA 1
ATOM 881 C C . THR A 1 108 ? -12.161 -0.197 9.813 1.00 65.00 108 THR A C 1
ATOM 883 O O . THR A 1 108 ? -12.196 -1.330 9.333 1.00 65.00 108 THR A O 1
ATOM 886 N N . VAL A 1 109 ? -11.440 0.779 9.256 1.00 64.94 109 VAL A N 1
ATOM 887 C CA . VAL A 1 109 ? -10.575 0.566 8.086 1.00 64.94 109 VAL A CA 1
ATOM 888 C C . VAL A 1 109 ? -9.446 -0.411 8.423 1.00 64.94 109 VAL A C 1
ATOM 890 O O . VAL A 1 109 ? -9.208 -1.361 7.684 1.00 64.94 109 VAL A O 1
ATOM 893 N N . ASN A 1 110 ? -8.791 -0.228 9.571 1.00 65.56 110 ASN A N 1
ATOM 894 C CA . ASN A 1 110 ? -7.724 -1.122 10.016 1.00 65.56 110 ASN A CA 1
ATOM 895 C C . ASN A 1 110 ? -8.249 -2.546 10.282 1.00 65.56 110 ASN A C 1
ATOM 897 O O . ASN A 1 110 ? -7.621 -3.529 9.899 1.00 65.56 110 ASN A O 1
ATOM 901 N N . LEU A 1 111 ? -9.454 -2.678 10.841 1.00 66.25 111 LEU A N 1
ATOM 902 C CA . LEU A 1 111 ? -10.136 -3.964 10.992 1.00 66.25 111 LEU A CA 1
ATOM 903 C C . LEU A 1 111 ? -10.385 -4.653 9.638 1.00 66.25 111 LEU A C 1
ATOM 905 O O . LEU A 1 111 ? -10.161 -5.854 9.523 1.00 66.25 111 LEU A O 1
ATOM 909 N N . THR A 1 112 ? -10.784 -3.901 8.609 1.00 71.62 112 THR A N 1
ATOM 910 C CA . THR A 1 112 ? -10.998 -4.437 7.252 1.00 71.62 112 THR A CA 1
ATOM 911 C C . THR A 1 112 ? -9.702 -4.989 6.651 1.00 71.62 112 THR A C 1
ATOM 913 O O . THR A 1 112 ? -9.710 -6.088 6.104 1.00 71.62 112 THR A O 1
ATOM 916 N N . PHE A 1 113 ? -8.570 -4.301 6.832 1.00 72.56 113 PHE A N 1
ATOM 917 C CA . PHE A 1 113 ? -7.262 -4.815 6.400 1.00 72.56 113 PHE A CA 1
ATOM 918 C C . PHE A 1 113 ? -6.853 -6.097 7.131 1.00 72.56 113 PHE A C 1
ATOM 920 O O . PHE A 1 113 ? -6.245 -6.982 6.540 1.00 72.56 113 PHE A O 1
ATOM 927 N N . ASN A 1 114 ? -7.231 -6.253 8.402 1.00 73.69 114 ASN A N 1
ATOM 928 C CA . ASN A 1 114 ? -6.975 -7.499 9.130 1.00 73.69 114 ASN A CA 1
ATOM 929 C C . ASN A 1 114 ? -7.831 -8.677 8.620 1.00 73.69 114 ASN A C 1
ATOM 931 O O . ASN A 1 114 ? -7.482 -9.831 8.865 1.00 73.69 114 ASN A O 1
ATOM 935 N N . LEU A 1 115 ? -8.927 -8.409 7.900 1.00 71.94 115 LEU A N 1
ATOM 936 C CA . LEU A 1 115 ? -9.767 -9.433 7.272 1.00 71.94 115 LEU A CA 1
ATOM 937 C C . LEU A 1 115 ? -9.304 -9.812 5.856 1.00 71.94 115 LEU A C 1
ATOM 939 O O . LEU A 1 115 ? -9.650 -10.891 5.378 1.00 71.94 115 LEU A O 1
ATOM 943 N N . GLU A 1 116 ? -8.499 -8.973 5.201 1.00 74.12 116 GLU A N 1
ATOM 944 C CA . GLU A 1 116 ? -7.910 -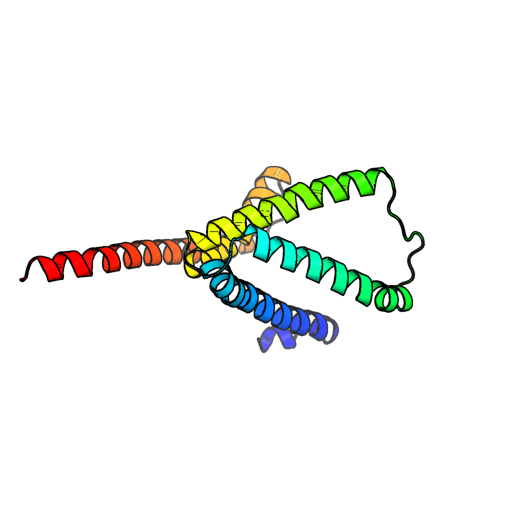9.230 3.880 1.00 74.12 116 GLU A CA 1
ATOM 945 C C . GLU A 1 116 ? -7.267 -10.626 3.749 1.00 74.12 116 GLU A C 1
ATOM 947 O O . GLU A 1 116 ? -7.656 -11.364 2.838 1.00 74.12 116 GLU A O 1
ATOM 952 N N . PRO A 1 117 ? -6.382 -11.076 4.666 1.00 74.38 117 PRO A N 1
ATOM 953 C CA . PRO A 1 117 ? -5.801 -12.416 4.573 1.00 74.38 117 PRO A CA 1
ATOM 954 C C . PRO A 1 117 ? -6.845 -13.533 4.697 1.00 74.38 117 PRO A C 1
ATOM 956 O O . PRO A 1 117 ? -6.707 -14.574 4.060 1.00 74.38 117 PRO A O 1
ATOM 959 N N . VAL A 1 118 ? -7.910 -13.332 5.480 1.00 81.12 118 VAL A N 1
ATOM 960 C CA . VAL A 1 118 ? -8.965 -14.340 5.663 1.00 81.12 118 VAL A CA 1
ATOM 961 C C . VAL A 1 118 ? -9.772 -14.508 4.381 1.00 81.12 118 VAL A C 1
ATOM 963 O O . VAL A 1 118 ? -9.949 -15.634 3.917 1.00 81.12 118 VAL A O 1
ATOM 966 N N . TYR A 1 119 ? -10.221 -13.406 3.776 1.00 81.19 119 TYR A N 1
ATOM 967 C CA . TYR A 1 119 ? -10.942 -13.465 2.503 1.00 81.19 119 TYR A CA 1
ATOM 968 C C . TYR A 1 119 ? -10.057 -13.992 1.371 1.00 81.19 119 TYR A C 1
ATOM 970 O O . TYR A 1 119 ? -10.544 -14.759 0.545 1.00 81.19 119 TYR A O 1
ATOM 978 N N . GLY A 1 120 ? -8.762 -13.657 1.365 1.00 81.62 120 GLY A N 1
ATOM 979 C CA . GLY A 1 120 ? -7.792 -14.209 0.418 1.00 81.62 120 GLY A CA 1
ATOM 980 C C . GLY A 1 120 ? -7.699 -15.736 0.493 1.00 81.62 120 GLY A C 1
ATOM 981 O O . GLY A 1 120 ? -7.781 -16.405 -0.534 1.00 81.62 120 GLY A O 1
ATOM 982 N N . ILE A 1 121 ? -7.620 -16.299 1.704 1.00 81.06 121 ILE A N 1
ATOM 983 C CA . ILE A 1 121 ? -7.610 -17.756 1.922 1.00 81.06 121 ILE A CA 1
ATOM 984 C C . ILE A 1 121 ? -8.920 -18.396 1.444 1.00 81.06 121 ILE A C 1
ATOM 986 O O . ILE A 1 121 ? -8.893 -19.401 0.734 1.00 81.06 121 ILE A O 1
ATOM 990 N N . PHE A 1 122 ? -10.071 -17.807 1.785 1.00 82.19 122 PHE A N 1
ATOM 991 C CA . PHE A 1 122 ? -11.369 -18.312 1.324 1.00 82.19 122 PHE A CA 1
ATOM 992 C C . PHE A 1 122 ? -11.476 -18.324 -0.204 1.00 82.19 122 PHE A C 1
ATOM 994 O O . PHE A 1 122 ? -11.952 -19.299 -0.786 1.00 82.19 122 PHE A O 1
ATOM 1001 N N . LEU A 1 123 ? -11.021 -17.255 -0.858 1.00 80.69 123 LEU A N 1
ATOM 1002 C CA . LEU A 1 123 ? -11.080 -17.126 -2.310 1.00 80.69 123 LEU A CA 1
ATOM 1003 C C . LEU A 1 123 ? -10.105 -18.096 -2.995 1.00 80.69 123 LEU A C 1
ATOM 1005 O O . LEU A 1 123 ? -10.467 -18.707 -3.999 1.00 80.69 123 LEU A O 1
ATOM 1009 N N . ALA A 1 124 ? -8.926 -18.329 -2.408 1.00 82.62 124 ALA A N 1
ATOM 1010 C CA . ALA A 1 124 ? -7.990 -19.355 -2.864 1.00 82.62 124 ALA A CA 1
ATOM 1011 C C . ALA A 1 124 ? -8.601 -20.766 -2.802 1.00 82.62 124 ALA A C 1
ATOM 1013 O O . ALA A 1 124 ? -8.460 -21.544 -3.745 1.00 82.62 124 ALA A O 1
ATOM 1014 N N . PHE A 1 125 ? -9.350 -21.090 -1.742 1.00 80.81 125 PHE A N 1
ATOM 1015 C CA . PHE A 1 125 ? -10.022 -22.390 -1.621 1.00 80.81 125 PHE A CA 1
ATOM 1016 C C . PHE A 1 125 ? -11.114 -22.572 -2.667 1.00 80.81 125 PHE A C 1
ATOM 1018 O O . PHE A 1 125 ? -11.225 -23.651 -3.242 1.00 80.81 125 PHE A O 1
ATOM 1025 N N . LEU A 1 126 ? -11.898 -21.523 -2.922 1.00 81.19 126 LEU A N 1
ATOM 1026 C CA . LEU A 1 126 ? -13.022 -21.576 -3.850 1.00 81.19 126 LEU A CA 1
ATOM 1027 C C . LEU A 1 126 ? -12.566 -21.642 -5.315 1.00 81.19 126 LEU A C 1
ATOM 1029 O O . LEU A 1 126 ? -13.146 -22.392 -6.095 1.00 81.19 126 LEU A O 1
ATOM 1033 N N . VAL A 1 127 ? -11.537 -20.875 -5.687 1.00 83.50 127 VAL A N 1
ATOM 1034 C CA . VAL A 1 127 ? -11.084 -20.756 -7.084 1.00 83.50 127 VAL A CA 1
ATOM 1035 C C . VAL A 1 127 ? -10.041 -21.815 -7.442 1.00 83.50 127 VAL A C 1
ATOM 1037 O O . VAL A 1 127 ? -10.148 -22.440 -8.493 1.00 83.50 127 VAL A O 1
ATOM 1040 N N . TYR A 1 128 ? -9.052 -22.047 -6.575 1.00 76.25 128 TYR A N 1
ATOM 1041 C CA . TYR A 1 128 ? -7.918 -22.927 -6.877 1.00 76.25 128 TYR A CA 1
ATOM 1042 C C . TYR A 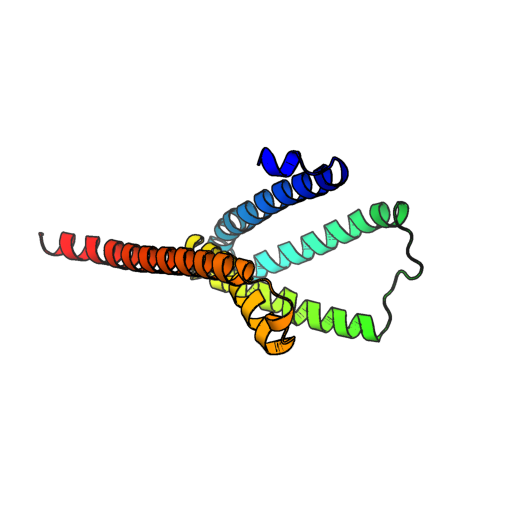1 128 ? -8.041 -24.324 -6.256 1.00 76.25 128 TYR A C 1
ATOM 1044 O O . TYR A 1 128 ? -7.215 -25.187 -6.541 1.00 76.25 128 TYR A O 1
ATOM 1052 N N . ASN A 1 129 ? -9.068 -24.580 -5.429 1.00 71.69 129 ASN A N 1
ATOM 1053 C CA . ASN A 1 129 ? -9.262 -25.857 -4.726 1.00 71.69 129 ASN A CA 1
ATOM 1054 C C . ASN A 1 129 ? -7.985 -26.355 -4.012 1.00 71.69 129 ASN A C 1
ATOM 1056 O O . ASN A 1 129 ? -7.773 -27.559 -3.861 1.00 71.69 129 ASN A O 1
ATOM 1060 N N . GLU A 1 130 ? -7.129 -25.443 -3.532 1.00 66.81 130 GLU A N 1
ATOM 1061 C CA . GLU A 1 130 ? -5.853 -25.776 -2.869 1.00 66.81 130 GLU A CA 1
ATOM 1062 C C . GLU A 1 130 ? -6.021 -26.395 -1.474 1.00 66.81 130 GLU A C 1
ATOM 1064 O O . GLU A 1 130 ? -5.042 -26.733 -0.810 1.00 66.81 130 GLU A O 1
ATOM 1069 N N . ASN A 1 131 ? -7.261 -26.624 -1.039 1.00 60.97 131 ASN A N 1
ATOM 1070 C CA . ASN A 1 131 ? -7.603 -27.238 0.245 1.00 60.97 131 ASN A CA 1
ATOM 1071 C C . ASN A 1 131 ? -6.896 -28.595 0.479 1.00 60.97 131 ASN A C 1
ATOM 1073 O O . ASN A 1 131 ? -6.673 -29.014 1.613 1.00 60.97 131 ASN A O 1
ATOM 1077 N N . GLN A 1 132 ? -6.519 -29.262 -0.614 1.00 57.91 132 GLN A N 1
ATOM 1078 C CA . GLN A 1 132 ? -5.825 -30.551 -0.658 1.00 57.91 132 GLN A CA 1
ATOM 1079 C C . GLN A 1 132 ? -4.301 -30.483 -0.435 1.00 57.91 132 GLN A C 1
ATOM 1081 O O . GLN A 1 132 ? -3.705 -31.498 -0.083 1.00 57.91 132 GLN A O 1
ATOM 1086 N N . TYR A 1 133 ? -3.668 -29.310 -0.562 1.00 61.56 133 TYR A N 1
ATOM 1087 C CA . TYR A 1 133 ? -2.229 -29.123 -0.301 1.00 61.56 133 TYR A CA 1
ATOM 1088 C C . TYR A 1 133 ? -1.933 -28.623 1.120 1.00 61.56 133 TYR A C 1
ATOM 1090 O O . TYR A 1 133 ? -0.774 -28.431 1.494 1.00 61.56 133 TYR A O 1
ATOM 1098 N N . LEU A 1 134 ? -2.972 -28.410 1.934 1.00 67.56 134 LEU A N 1
ATOM 1099 C CA . LEU A 1 134 ? -2.846 -27.731 3.217 1.00 67.56 134 LEU A CA 1
ATOM 1100 C C . LEU A 1 134 ? -2.804 -28.698 4.396 1.00 67.56 134 LEU A C 1
ATOM 1102 O O . LEU A 1 134 ? -3.668 -29.550 4.601 1.00 67.56 134 LEU A O 1
ATOM 1106 N N . SER A 1 135 ? -1.765 -28.517 5.208 1.00 74.38 135 SER A N 1
ATOM 1107 C CA . SER A 1 135 ? -1.523 -29.261 6.441 1.00 74.38 135 SER A CA 1
ATOM 1108 C C . SER A 1 135 ? -2.651 -29.069 7.457 1.00 74.38 135 SER A C 1
ATOM 1110 O O . SER A 1 135 ? -3.218 -27.987 7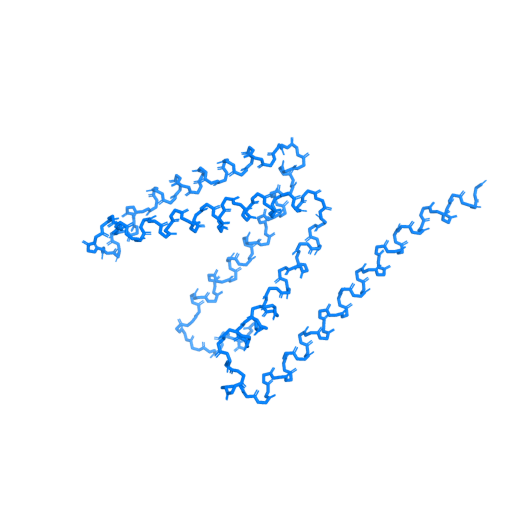.586 1.00 74.38 135 SER A O 1
ATOM 1112 N N . ARG A 1 136 ? -2.910 -30.088 8.286 1.00 77.25 136 ARG A N 1
ATOM 1113 C CA . ARG A 1 136 ? -3.867 -30.019 9.409 1.00 77.25 136 ARG A CA 1
ATOM 1114 C C . ARG A 1 136 ? -3.612 -28.824 10.341 1.00 77.25 136 ARG A C 1
ATOM 1116 O O . ARG A 1 136 ? -4.552 -28.259 10.891 1.00 77.25 136 ARG A O 1
ATOM 1123 N N . TRP A 1 137 ? -2.352 -28.410 10.474 1.00 78.88 137 TRP A N 1
ATOM 1124 C CA . TRP A 1 137 ? -1.933 -27.255 11.274 1.00 78.88 137 TRP A CA 1
ATOM 1125 C C . TRP A 1 137 ? -2.379 -25.910 10.697 1.00 78.88 137 TRP A C 1
ATOM 1127 O O . TRP A 1 137 ? -2.607 -24.971 11.457 1.00 78.88 137 TRP A O 1
ATOM 1137 N N . PHE A 1 138 ? -2.563 -25.824 9.377 1.00 79.44 138 PHE A N 1
ATOM 1138 C CA . PHE A 1 138 ? -3.109 -24.634 8.731 1.00 79.44 138 PHE A CA 1
ATOM 1139 C C . PHE A 1 138 ? -4.523 -24.345 9.238 1.00 79.44 138 PHE A C 1
ATOM 1141 O O . PHE A 1 138 ? -4.810 -23.223 9.640 1.00 79.44 138 PHE A O 1
ATOM 1148 N N . TYR A 1 139 ? -5.380 -25.368 9.310 1.00 80.06 139 TYR A N 1
ATOM 1149 C CA . TYR A 1 139 ? -6.757 -25.218 9.787 1.00 80.06 139 TYR A CA 1
ATOM 1150 C C . TYR A 1 139 ? -6.824 -24.755 11.244 1.00 80.06 139 TYR A C 1
ATOM 1152 O O . TYR A 1 139 ? -7.677 -23.942 11.588 1.00 80.06 139 TYR A O 1
ATOM 1160 N N . VAL A 1 140 ? -5.900 -25.222 12.093 1.00 83.06 140 VAL A N 1
ATOM 1161 C CA . VAL A 1 140 ? -5.803 -24.764 13.487 1.00 83.06 140 VAL A CA 1
ATOM 1162 C C . VAL A 1 140 ? -5.411 -23.287 13.539 1.00 83.06 140 VAL A C 1
ATOM 1164 O O . VAL A 1 140 ? -6.093 -22.503 14.192 1.00 83.06 140 VAL A O 1
ATOM 1167 N N . GLY A 1 141 ? -4.365 -22.881 12.811 1.00 80.81 141 GLY A N 1
ATOM 1168 C CA . GLY A 1 141 ? -3.954 -21.475 12.733 1.00 80.81 141 GLY A CA 1
ATOM 1169 C C . GLY A 1 141 ? -5.055 -20.571 12.172 1.00 80.81 141 GLY A C 1
ATOM 1170 O O . GLY A 1 141 ? -5.336 -19.510 12.727 1.00 80.81 141 GLY A O 1
ATOM 1171 N N . PHE A 1 142 ? -5.743 -21.027 11.128 1.00 82.25 142 PHE A N 1
ATOM 1172 C CA . PHE A 1 142 ? -6.865 -20.324 10.518 1.00 82.25 142 PHE A CA 1
ATOM 1173 C C . PHE A 1 142 ? -8.040 -20.150 11.489 1.00 82.25 142 PHE A C 1
ATOM 1175 O O . PHE A 1 142 ? -8.582 -19.051 11.613 1.00 82.25 142 PHE A O 1
ATOM 1182 N N . ALA A 1 143 ? -8.386 -21.194 12.250 1.00 83.88 143 ALA A N 1
ATOM 1183 C CA . ALA A 1 143 ? -9.419 -21.123 13.280 1.00 83.88 143 ALA A CA 1
ATOM 1184 C C . ALA A 1 143 ? -9.067 -20.115 14.387 1.00 83.88 143 ALA A C 1
ATOM 1186 O O . ALA A 1 143 ? -9.943 -19.375 14.841 1.00 83.88 143 ALA A O 1
ATOM 1187 N N . VAL A 1 144 ? -7.792 -20.030 14.791 1.00 85.00 144 VAL A N 1
ATOM 1188 C CA . VAL A 1 144 ? -7.327 -19.014 15.751 1.00 85.00 144 VAL A CA 1
ATOM 1189 C C . VAL A 1 144 ? -7.490 -17.605 15.181 1.00 85.00 144 VAL A C 1
ATOM 1191 O O . VAL A 1 144 ? -8.051 -16.746 15.860 1.00 85.00 144 VAL A O 1
ATOM 1194 N N . ILE A 1 145 ? -7.062 -17.368 13.937 1.00 83.50 145 ILE A N 1
ATOM 1195 C CA . ILE A 1 145 ? -7.183 -16.057 13.277 1.00 83.50 145 ILE A CA 1
ATOM 1196 C C . ILE A 1 145 ? -8.652 -15.618 13.212 1.00 83.50 145 ILE A C 1
ATOM 1198 O O . ILE A 1 145 ? -8.976 -14.510 13.642 1.00 83.50 145 ILE A O 1
ATOM 1202 N N . ILE A 1 146 ? -9.554 -16.496 12.759 1.00 83.44 146 ILE A N 1
ATOM 1203 C CA . ILE A 1 146 ? -10.997 -16.207 12.713 1.00 83.44 146 ILE A CA 1
ATOM 1204 C C . ILE A 1 146 ? -11.544 -15.904 14.109 1.00 83.44 146 ILE A C 1
ATOM 1206 O O . ILE A 1 146 ? -12.300 -14.949 14.270 1.00 83.44 146 ILE A O 1
ATOM 1210 N N . SER A 1 147 ? -11.152 -16.678 15.122 1.00 84.56 147 SER A N 1
ATOM 1211 C CA . SER A 1 147 ? -11.636 -16.489 16.494 1.00 84.56 147 SER A CA 1
ATOM 1212 C C . SER A 1 147 ? -11.230 -15.128 17.059 1.00 84.56 147 SER A C 1
ATOM 1214 O O . SER A 1 147 ? -12.059 -14.426 17.639 1.00 84.56 147 SER A O 1
ATOM 1216 N N . VAL A 1 148 ? -9.974 -14.721 16.851 1.00 84.62 148 VAL A N 1
ATOM 1217 C CA . VAL A 1 148 ? -9.464 -13.410 17.282 1.00 84.62 148 VAL A CA 1
ATOM 1218 C C . VAL A 1 148 ? -10.188 -12.279 16.553 1.00 84.62 148 VAL A C 1
ATOM 1220 O O . VAL A 1 148 ? -10.606 -11.315 17.192 1.00 84.62 148 VAL A O 1
ATOM 1223 N N . LEU A 1 149 ? -10.393 -12.403 15.241 1.00 80.31 149 LEU A N 1
ATOM 1224 C CA . LEU A 1 149 ? -11.110 -11.402 14.450 1.00 80.31 149 LEU A CA 1
ATOM 1225 C C . LEU A 1 149 ? -12.576 -11.285 14.872 1.00 80.31 149 LEU A C 1
ATOM 1227 O O . LEU A 1 149 ? -13.064 -10.173 15.058 1.00 80.31 149 LEU A O 1
ATOM 1231 N N . ALA A 1 150 ? -13.260 -12.406 15.104 1.00 82.62 150 ALA A N 1
ATOM 1232 C CA . ALA A 1 150 ? -14.638 -12.421 15.586 1.00 82.62 150 ALA A CA 1
ATOM 1233 C C . ALA A 1 150 ? -14.768 -11.742 16.960 1.00 82.62 150 ALA A C 1
ATOM 1235 O O . ALA A 1 150 ? -15.651 -10.905 17.155 1.00 82.62 150 ALA A O 1
ATOM 1236 N N . LEU A 1 151 ? -13.854 -12.039 17.891 1.00 84.25 151 LEU A N 1
ATOM 1237 C CA . LEU A 1 151 ? -13.771 -11.361 19.188 1.00 84.25 151 LEU A CA 1
ATOM 1238 C C . LEU A 1 151 ? -13.530 -9.857 19.027 1.00 84.25 151 LEU A C 1
ATOM 1240 O O . LEU A 1 151 ? -14.200 -9.056 19.677 1.00 84.25 151 LEU A O 1
ATOM 1244 N N . HIS A 1 152 ? -12.613 -9.464 18.145 1.00 77.31 152 HIS A N 1
ATOM 1245 C CA . HIS A 1 152 ? -12.283 -8.064 17.900 1.00 77.31 152 HIS A CA 1
ATOM 1246 C C . HIS A 1 152 ? -13.484 -7.281 17.338 1.00 77.31 152 HIS A C 1
ATOM 1248 O O . HIS A 1 152 ? -13.822 -6.219 17.864 1.00 77.31 152 HIS A O 1
ATOM 1254 N N . VAL A 1 153 ? -14.187 -7.836 16.343 1.00 79.31 153 VAL A N 1
ATOM 1255 C CA . VAL A 1 153 ? -15.427 -7.265 15.784 1.00 79.31 153 VAL A CA 1
ATOM 1256 C C . VAL A 1 153 ? -16.510 -7.157 16.862 1.00 79.31 153 VAL A C 1
ATOM 1258 O O . VAL A 1 153 ? -17.160 -6.121 16.996 1.00 79.31 153 VAL A O 1
ATOM 1261 N N . PHE A 1 154 ? -16.694 -8.206 17.666 1.00 81.56 154 PHE A N 1
ATOM 1262 C CA . PHE A 1 154 ? -17.702 -8.228 18.725 1.00 81.56 154 PHE A CA 1
ATOM 1263 C C . PHE A 1 154 ? -17.453 -7.153 19.791 1.00 81.56 154 PHE A C 1
ATOM 1265 O O . PHE A 1 154 ? -18.385 -6.465 20.214 1.00 81.56 154 PHE A O 1
ATOM 1272 N N . LEU A 1 155 ? -16.197 -6.971 20.209 1.00 80.50 155 LEU A N 1
ATOM 1273 C CA . LEU A 1 155 ? -15.815 -5.924 21.156 1.00 80.50 155 LEU A CA 1
ATOM 1274 C C . LEU A 1 155 ? -16.036 -4.523 20.578 1.00 80.50 155 LEU A C 1
ATOM 1276 O O . LEU A 1 155 ? -16.545 -3.662 21.294 1.00 80.50 155 LEU A O 1
ATOM 1280 N N . LEU A 1 156 ? -15.734 -4.310 19.293 1.00 74.44 156 LEU A N 1
ATOM 1281 C CA . LEU A 1 156 ? -15.975 -3.034 18.618 1.00 74.44 156 LEU A CA 1
ATOM 1282 C C . LEU A 1 156 ? -17.462 -2.658 18.626 1.00 74.44 156 LEU A C 1
ATOM 1284 O O . LEU A 1 156 ? -17.816 -1.568 19.070 1.00 74.44 156 LEU A O 1
ATOM 1288 N N . ILE A 1 157 ? -18.341 -3.581 18.221 1.00 78.06 157 ILE A N 1
ATOM 1289 C CA . ILE A 1 157 ? -19.795 -3.345 18.201 1.00 78.06 157 ILE A CA 1
ATOM 1290 C C . ILE A 1 157 ? -20.310 -3.011 19.609 1.00 78.06 157 ILE A C 1
ATOM 1292 O O . ILE A 1 157 ? -21.199 -2.173 19.772 1.00 78.06 157 ILE A O 1
ATOM 1296 N N . ARG A 1 158 ? -19.755 -3.642 20.653 1.00 78.25 158 ARG A N 1
ATOM 1297 C CA . ARG A 1 158 ? -20.115 -3.319 22.042 1.00 78.25 158 ARG A CA 1
ATOM 1298 C C . ARG A 1 158 ? -19.626 -1.938 22.468 1.00 78.25 158 ARG A C 1
ATOM 1300 O O . ARG A 1 158 ? -20.361 -1.267 23.187 1.00 78.25 158 ARG A O 1
ATOM 1307 N N . GLN A 1 159 ? -18.435 -1.512 22.049 1.00 73.69 159 GLN A N 1
ATOM 1308 C CA . GLN A 1 159 ? -17.912 -0.179 22.363 1.00 73.69 159 GLN A CA 1
ATOM 1309 C C . GLN A 1 159 ? -18.719 0.928 21.677 1.00 73.69 159 GLN A C 1
ATOM 1311 O O . GLN A 1 159 ? -19.085 1.891 22.346 1.00 73.69 159 GLN A O 1
ATOM 1316 N N . GLU A 1 160 ? -19.089 0.762 20.403 1.00 69.38 160 GLU A N 1
ATOM 1317 C CA . GLU A 1 160 ? -19.943 1.732 19.701 1.00 69.38 160 GLU A CA 1
ATOM 1318 C C . GLU A 1 160 ? -21.334 1.837 20.338 1.00 69.38 160 GLU A C 1
ATOM 1320 O O . GLU A 1 160 ? -21.823 2.940 20.580 1.00 69.38 160 GLU A O 1
ATOM 1325 N N . LYS A 1 161 ? -21.949 0.704 20.709 1.00 65.38 161 LYS A N 1
ATOM 1326 C CA . LYS A 1 161 ? -23.234 0.708 21.430 1.00 65.38 161 LYS A CA 1
ATOM 1327 C C . LYS A 1 161 ? -23.145 1.378 22.800 1.00 65.38 161 LYS A C 1
ATOM 1329 O O . LYS A 1 161 ? -24.109 2.011 23.214 1.00 65.38 161 LYS A O 1
ATOM 1334 N N . LYS A 1 162 ? -22.020 1.240 23.507 1.00 62.31 162 LYS A N 1
ATOM 1335 C CA . LYS A 1 162 ? -21.826 1.844 24.833 1.00 62.31 162 LYS A CA 1
ATOM 1336 C C . LYS A 1 162 ? -21.604 3.360 24.739 1.00 62.31 162 LYS A C 1
ATOM 1338 O O . LYS A 1 162 ? -22.237 4.097 25.485 1.00 62.31 162 LYS A O 1
ATOM 1343 N N . ALA A 1 163 ? -20.809 3.816 23.769 1.00 59.94 163 ALA A N 1
ATOM 1344 C CA . ALA A 1 163 ? -20.577 5.239 23.502 1.00 59.94 163 ALA A CA 1
ATOM 1345 C C . ALA A 1 163 ? -21.835 5.975 22.995 1.00 59.94 163 ALA A C 1
ATOM 1347 O O . ALA A 1 163 ? -22.017 7.155 23.279 1.00 59.94 163 ALA A O 1
ATOM 1348 N N . ALA A 1 164 ? -22.731 5.284 22.280 1.00 59.66 164 ALA A N 1
ATOM 1349 C CA . ALA A 1 164 ? -24.021 5.836 21.860 1.00 59.66 164 ALA A CA 1
ATOM 1350 C C . ALA A 1 164 ? -25.052 5.939 23.006 1.00 59.66 164 ALA A C 1
ATOM 1352 O O . ALA A 1 164 ? -25.998 6.716 22.906 1.00 59.66 164 ALA A O 1
ATOM 1353 N N . LEU A 1 165 ? -24.882 5.162 24.0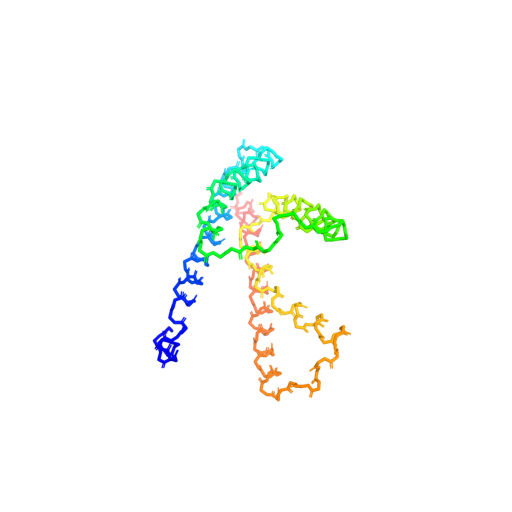83 1.00 59.34 165 LEU A N 1
ATOM 1354 C CA . LEU A 1 165 ? -25.819 5.087 25.211 1.00 59.34 165 LEU A CA 1
ATOM 1355 C C . LEU A 1 165 ? -25.481 6.086 26.338 1.00 59.34 165 LEU A C 1
ATOM 1357 O O . LEU A 1 165 ? -26.387 6.570 27.011 1.00 59.34 165 LEU A O 1
ATOM 1361 N N . GLU A 1 166 ? -24.202 6.434 26.527 1.00 56.91 166 GLU A N 1
ATOM 1362 C CA . GLU A 1 166 ? -23.736 7.381 27.561 1.00 56.91 166 GLU A CA 1
ATOM 1363 C C . GLU A 1 166 ? -24.377 8.787 27.510 1.00 56.91 166 GLU A C 1
ATOM 1365 O O . GLU A 1 166 ? -24.800 9.261 28.566 1.00 56.91 166 GLU A O 1
ATOM 1370 N N . PRO A 1 167 ? -24.533 9.464 26.351 1.00 54.94 167 PRO A N 1
ATOM 1371 C CA . PRO A 1 167 ? -25.176 10.782 26.317 1.0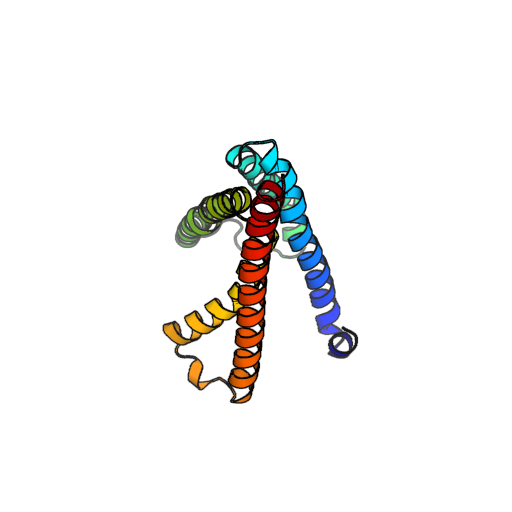0 54.94 167 PRO A CA 1
ATOM 1372 C C . PRO A 1 167 ? -26.703 10.728 26.500 1.00 54.94 167 PRO A C 1
ATOM 1374 O O . PRO A 1 167 ? -27.296 11.734 26.877 1.00 54.94 167 PRO A O 1
ATOM 1377 N N . VAL A 1 168 ? -27.347 9.578 26.256 1.00 55.31 168 VAL A N 1
ATOM 1378 C CA . VAL A 1 168 ? -28.803 9.407 26.436 1.00 55.31 168 VAL A CA 1
ATOM 1379 C C . VAL A 1 168 ? -29.155 9.244 27.913 1.00 55.31 168 VAL A C 1
ATOM 1381 O O . VAL A 1 168 ? -30.129 9.828 28.368 1.00 55.31 168 VAL A O 1
ATOM 1384 N N . ILE A 1 169 ? -28.336 8.513 28.674 1.00 56.62 169 ILE A N 1
ATOM 1385 C CA . ILE A 1 169 ? -28.538 8.342 30.121 1.00 56.62 169 ILE A CA 1
ATOM 1386 C C . ILE A 1 169 ? -28.257 9.660 30.860 1.00 56.62 169 ILE A C 1
ATOM 1388 O O . ILE A 1 169 ? -29.062 10.079 31.681 1.00 56.62 169 ILE A O 1
ATOM 1392 N N . ALA A 1 170 ? -27.191 10.381 30.494 1.00 56.38 170 ALA A N 1
ATOM 1393 C CA . ALA A 1 170 ? -26.850 11.665 31.118 1.00 56.38 170 ALA A CA 1
ATOM 1394 C C . ALA A 1 170 ? -27.881 12.788 30.870 1.00 56.38 170 ALA A C 1
ATOM 1396 O O . ALA A 1 170 ? -27.949 13.735 31.648 1.00 56.38 170 ALA A O 1
ATOM 1397 N N . ALA A 1 171 ? -28.679 12.699 29.801 1.00 52.25 171 ALA A N 1
ATOM 1398 C CA . ALA A 1 171 ? -29.762 13.642 29.505 1.00 52.25 171 ALA A CA 1
ATOM 1399 C C . ALA A 1 171 ? -31.090 13.288 30.200 1.00 52.25 171 ALA A C 1
ATOM 1401 O O . ALA A 1 171 ? -32.032 14.072 30.136 1.00 52.25 171 ALA A O 1
ATOM 1402 N N . GLN A 1 172 ? -31.180 12.110 30.822 1.00 51.31 172 GLN A N 1
ATOM 1403 C CA . GLN A 1 172 ? -32.375 11.626 31.514 1.00 51.31 172 GLN A CA 1
ATOM 1404 C C . GLN A 1 172 ? -32.304 11.849 33.036 1.00 51.31 172 GLN A C 1
ATOM 1406 O O . GLN A 1 172 ? -33.32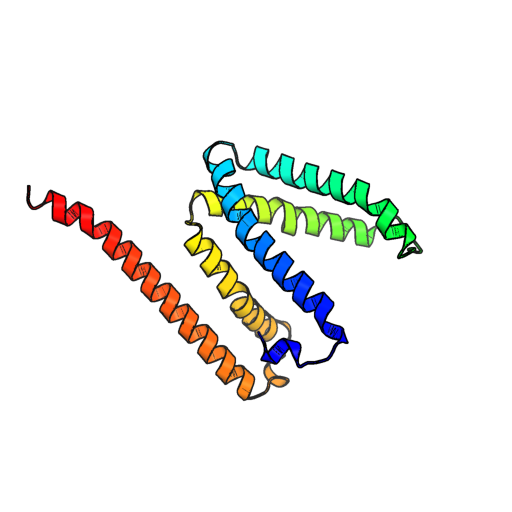3 11.747 33.714 1.00 51.31 172 GLN A O 1
ATOM 1411 N N . ASP A 1 173 ? -31.113 12.194 33.539 1.00 49.88 173 ASP A N 1
ATOM 1412 C CA . ASP A 1 173 ? -30.814 12.529 34.938 1.00 49.88 173 ASP A CA 1
ATOM 1413 C C . ASP A 1 173 ? -30.762 14.060 35.207 1.00 49.88 173 ASP A C 1
ATOM 1415 O O . ASP A 1 173 ? -30.346 14.484 36.289 1.00 49.88 173 ASP A O 1
ATOM 1419 N N . LEU A 1 174 ? -31.173 14.891 34.234 1.00 48.12 174 LEU A N 1
ATOM 1420 C CA . LEU A 1 174 ? -31.331 16.360 34.310 1.00 48.12 174 LEU A CA 1
ATOM 1421 C C . LEU A 1 174 ? -32.805 16.746 34.137 1.00 48.12 174 LEU A C 1
ATOM 1423 O O . LEU A 1 174 ? -33.248 17.669 34.858 1.00 48.12 174 LEU A O 1
#

pLDDT: mean 77.03, std 11.81, range [46.59, 94.69]

Foldseek 3Di:
DVVVVVPDPVCVVVVVVVVVVVVCVLVVLVVLLVVVVPDPLVVSLVCVVVVVVVVCVVCVVVVCVVPPDPDPDDDPVVVVVVVVCCVVVPVVVSSVLSVCSVVDPSVVSVLVVLCVVVVVVVVCCVPVVCVVVDDPVVVVVSVVSVVVSVVVVVVVVVVVVVVVVVVVVVVVVD

Radius of gyration: 22.11 Å; chains: 1; bounding box: 54×50×62 Å

Secondary structure (DSSP, 8-state):
-TTTTTS-TTSHHHHHHHHHHHHHHHHHHHHHHHHHTTS-HHHHHHHHHHHHHHHHHHHHHHHHHHS--S-SSPPHHHHHHHHHHIIIIIIIHHHHHHHHHHHS-HHHHHHHHHHHHHHHHHHHHHHH-GGGS--HHHHHHHHHHHHHHHHHHHHHHHHHHHHHHHHHHHTT--